Protein AF-A0A8J9X7W9-F1 (afdb_monomer_lite)

Secondary structure (DSSP, 8-state):
------GGGSGGGGTEEEHHHHHHHHT--HHHHHHHHHHTT---B--SSS-GGG-TT--EEEHHHHHHHHT-HHHHHHHHHHHHTT-

Structure (mmCIF, N/CA/C/O backbone):
data_AF-A0A8J9X7W9-F1
#
_entry.id   AF-A0A8J9X7W9-F1
#
loop_
_atom_site.group_PDB
_atom_site.id
_atom_site.type_symbol
_atom_site.label_atom_id
_atom_site.label_alt_id
_atom_site.label_comp_id
_atom_site.label_asym_id
_atom_site.label_entity_id
_atom_site.label_seq_id
_atom_site.pdbx_PDB_ins_code
_atom_site.Cartn_x
_atom_site.Cartn_y
_atom_site.Cartn_z
_atom_site.occupancy
_atom_site.B_iso_or_equiv
_atom_site.auth_seq_id
_atom_site.auth_comp_id
_atom_site.auth_asym_id
_atom_site.auth_atom_id
_atom_site.pdbx_PDB_model_num
ATOM 1 N N . MET A 1 1 ? 9.038 16.824 -31.800 1.00 47.59 1 MET A N 1
ATOM 2 C CA . MET A 1 1 ? 10.162 16.133 -31.125 1.00 47.59 1 MET A CA 1
ATOM 3 C C . MET A 1 1 ? 9.909 16.130 -29.619 1.00 47.59 1 MET A C 1
ATOM 5 O O . MET A 1 1 ?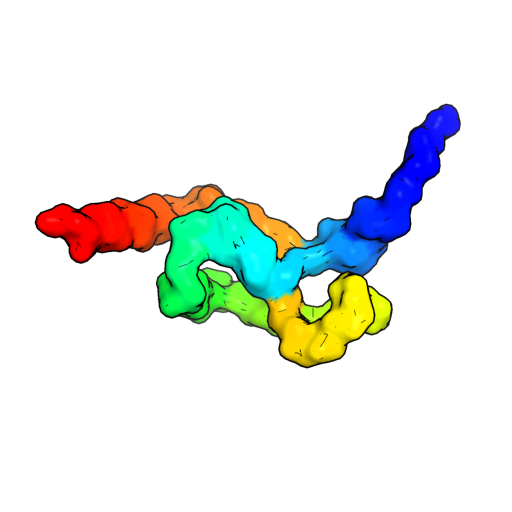 9.804 17.201 -29.036 1.00 47.59 1 MET A O 1
ATOM 9 N N . GLY A 1 2 ? 9.703 14.961 -29.001 1.00 71.50 2 GLY A N 1
ATOM 10 C CA . GLY A 1 2 ? 9.366 14.848 -27.573 1.00 71.50 2 GLY A CA 1
ATOM 11 C C . GLY A 1 2 ? 10.554 15.161 -26.655 1.00 71.50 2 GLY A C 1
ATOM 12 O O . GLY A 1 2 ? 11.692 14.822 -26.974 1.00 71.50 2 GLY A O 1
ATOM 13 N N . LYS A 1 3 ? 10.297 15.813 -25.512 1.00 77.88 3 LYS A N 1
ATOM 14 C CA . LYS A 1 3 ? 11.323 16.137 -24.505 1.00 77.88 3 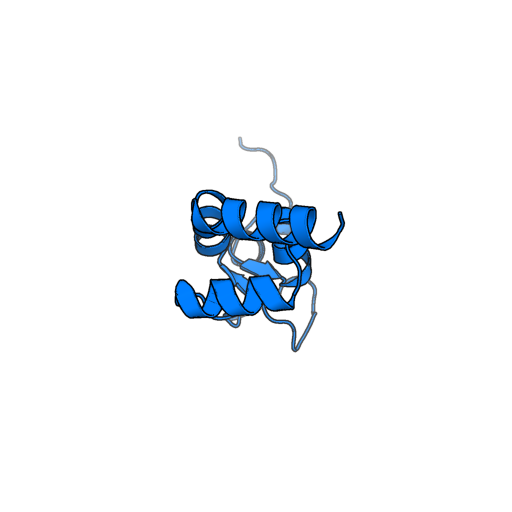LYS A CA 1
ATOM 15 C C . LYS A 1 3 ? 12.021 14.858 -24.022 1.00 77.88 3 LYS A C 1
ATOM 17 O O . LYS A 1 3 ? 11.368 13.848 -23.765 1.00 77.88 3 LYS A O 1
ATOM 22 N N . ARG A 1 4 ? 13.348 14.917 -23.864 1.00 73.50 4 ARG A N 1
ATOM 23 C CA . ARG A 1 4 ? 14.185 13.806 -23.383 1.00 73.50 4 ARG A CA 1
ATOM 24 C C . ARG A 1 4 ? 13.720 13.400 -21.976 1.00 73.50 4 ARG A C 1
ATOM 26 O O . ARG A 1 4 ? 13.886 14.166 -21.028 1.00 73.50 4 ARG A O 1
ATOM 33 N N . GLN A 1 5 ? 13.093 12.231 -21.844 1.00 69.31 5 GLN A N 1
ATOM 34 C CA . GLN A 1 5 ? 12.625 11.737 -20.549 1.00 69.31 5 GLN A CA 1
ATOM 35 C C . GLN A 1 5 ? 13.806 11.360 -19.655 1.00 69.31 5 GLN A C 1
ATOM 37 O O . GLN A 1 5 ? 14.806 10.787 -20.096 1.00 69.31 5 GLN A O 1
ATOM 42 N N . LYS A 1 6 ? 13.677 11.692 -18.372 1.00 70.69 6 LYS A N 1
ATOM 43 C CA . LYS A 1 6 ? 14.637 11.305 -17.340 1.00 70.69 6 LYS A CA 1
ATOM 44 C C . LYS A 1 6 ? 14.629 9.778 -17.215 1.00 70.69 6 LYS A C 1
ATOM 46 O O . LYS A 1 6 ? 13.562 9.173 -17.257 1.00 70.69 6 LYS A O 1
ATOM 51 N N . ARG A 1 7 ? 15.806 9.160 -17.057 1.00 62.28 7 ARG A N 1
ATOM 52 C CA . ARG A 1 7 ? 15.971 7.688 -17.059 1.00 62.28 7 ARG A CA 1
ATOM 53 C C . ARG A 1 7 ? 15.061 6.975 -16.045 1.00 62.28 7 ARG A C 1
ATOM 55 O O . ARG A 1 7 ? 14.549 5.909 -16.346 1.00 62.28 7 ARG A O 1
ATOM 62 N N . GLU A 1 8 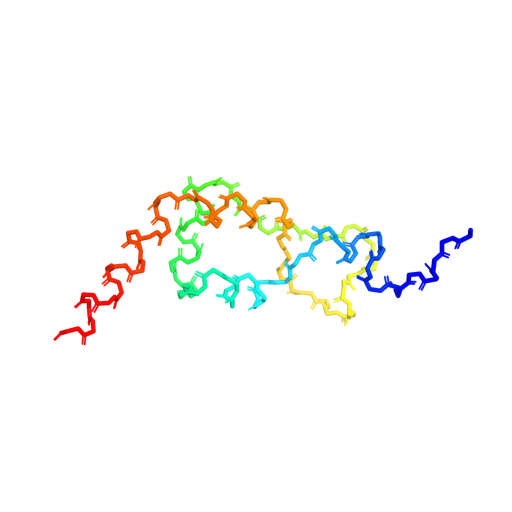? 14.798 7.621 -14.910 1.00 66.25 8 GLU A N 1
ATOM 63 C CA . GLU A 1 8 ? 13.903 7.158 -13.835 1.00 66.25 8 GLU A CA 1
ATOM 64 C C . GLU A 1 8 ? 12.413 7.067 -14.228 1.00 66.25 8 GLU A C 1
ATOM 66 O O . GLU A 1 8 ? 11.636 6.390 -13.560 1.00 66.25 8 GLU A O 1
ATOM 71 N N . HIS A 1 9 ? 12.001 7.740 -15.307 1.00 66.00 9 HIS A N 1
ATOM 72 C CA . HIS A 1 9 ? 10.624 7.740 -15.812 1.00 66.00 9 HIS A CA 1
ATOM 73 C C . HIS A 1 9 ? 10.409 6.769 -16.980 1.00 66.00 9 HIS A C 1
ATOM 75 O O . HIS A 1 9 ? 9.321 6.749 -17.554 1.00 66.00 9 HIS A O 1
ATOM 81 N N . ALA A 1 10 ? 11.412 5.956 -17.325 1.00 64.62 10 ALA A N 1
ATOM 82 C CA . ALA A 1 10 ? 11.346 5.009 -18.430 1.00 64.62 10 ALA A CA 1
ATOM 83 C C . ALA A 1 10 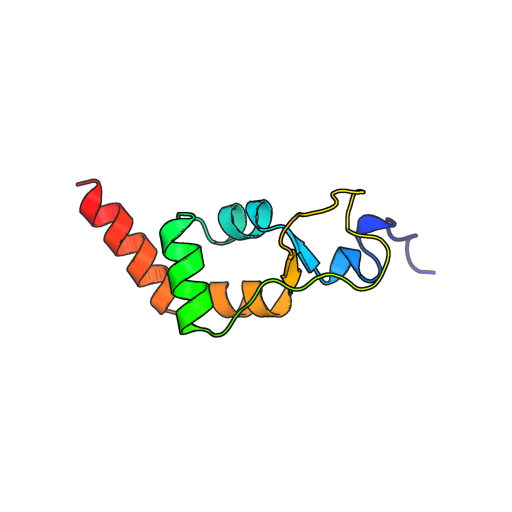? 11.589 3.559 -17.967 1.00 64.62 10 ALA A C 1
ATOM 85 O O . ALA A 1 10 ? 12.394 3.287 -17.078 1.00 64.62 10 ALA A O 1
ATOM 86 N N . GLY A 1 11 ? 10.903 2.607 -18.607 1.00 72.12 11 GLY A N 1
ATOM 87 C CA . GLY A 1 11 ? 11.132 1.169 -18.431 1.00 72.12 11 GLY A CA 1
ATOM 88 C C . GLY A 1 11 ? 10.658 0.590 -17.091 1.00 72.12 11 GLY A C 1
ATOM 89 O O . GLY A 1 11 ? 9.618 0.969 -16.549 1.00 72.12 11 GLY A O 1
ATOM 90 N N . LEU A 1 12 ? 11.418 -0.375 -16.564 1.00 66.69 12 LEU A N 1
ATOM 91 C CA . LEU A 1 12 ? 11.082 -1.113 -15.339 1.00 66.69 12 LEU A CA 1
ATOM 92 C C . LEU A 1 12 ? 10.993 -0.203 -14.105 1.00 66.69 12 LEU A C 1
ATOM 94 O O . LEU A 1 12 ? 10.134 -0.414 -13.250 1.00 66.69 12 LEU A O 1
ATOM 98 N N . GLU A 1 13 ? 11.811 0.852 -14.032 1.00 69.25 13 GLU A N 1
ATOM 99 C CA . GLU A 1 13 ? 11.764 1.819 -12.925 1.00 69.25 13 GLU A CA 1
ATOM 100 C C . GLU A 1 13 ? 10.447 2.607 -12.879 1.00 69.25 13 GLU A C 1
ATOM 102 O O . GLU A 1 13 ? 9.992 2.983 -11.799 1.00 69.25 13 GLU A O 1
ATOM 107 N N . ALA A 1 14 ? 9.791 2.785 -14.028 1.00 74.94 14 ALA A N 1
ATOM 108 C CA . ALA A 1 14 ? 8.479 3.415 -14.117 1.00 74.94 14 ALA A CA 1
ATOM 109 C C . ALA A 1 14 ? 7.318 2.455 -13.811 1.00 74.94 14 ALA A C 1
ATOM 111 O O . ALA A 1 14 ? 6.190 2.911 -13.658 1.00 74.94 14 ALA A O 1
ATOM 112 N N . SER A 1 15 ? 7.564 1.141 -13.740 1.00 84.88 15 SER A N 1
ATOM 113 C CA . SER A 1 15 ? 6.517 0.121 -13.551 1.00 84.88 15 SER A CA 1
ATOM 114 C C . SER A 1 15 ? 6.430 -0.384 -12.109 1.00 84.88 15 SER A C 1
ATOM 116 O O . SER A 1 15 ? 5.362 -0.805 -11.657 1.00 84.88 15 SER A O 1
ATOM 118 N N . PHE A 1 16 ? 7.539 -0.309 -11.369 1.00 86.88 16 PHE A N 1
ATOM 119 C CA . PHE A 1 16 ? 7.658 -0.829 -10.011 1.00 86.88 16 PHE A CA 1
ATOM 120 C C . PHE A 1 16 ? 7.922 0.268 -8.983 1.00 86.88 16 PHE A C 1
ATOM 122 O O . PHE A 1 16 ? 8.666 1.219 -9.204 1.00 86.88 16 PHE A O 1
ATOM 129 N N . ILE A 1 17 ? 7.344 0.094 -7.800 1.00 88.12 17 ILE A N 1
ATOM 130 C CA . ILE A 1 17 ? 7.459 1.017 -6.681 1.00 88.12 17 ILE A CA 1
ATOM 131 C C . ILE A 1 17 ? 7.893 0.266 -5.423 1.00 88.12 17 ILE A C 1
ATOM 133 O O . ILE A 1 17 ? 7.379 -0.799 -5.091 1.00 88.12 17 ILE A O 1
ATOM 137 N N . GLY A 1 18 ? 8.889 0.801 -4.718 1.00 88.75 18 GLY A N 1
ATOM 138 C CA . GLY A 1 18 ? 9.383 0.185 -3.487 1.00 88.75 18 GLY A CA 1
ATOM 139 C C . GLY A 1 18 ? 8.368 0.289 -2.347 1.00 88.75 18 GLY A C 1
ATOM 140 O O . GLY A 1 18 ? 7.666 1.296 -2.229 1.00 88.75 18 GLY A O 1
ATOM 141 N N . ARG A 1 19 ? 8.358 -0.706 -1.451 1.00 91.06 19 ARG A N 1
ATOM 142 C CA . ARG A 1 19 ? 7.456 -0.784 -0.283 1.00 91.06 19 ARG A CA 1
ATOM 143 C C . ARG A 1 19 ? 7.310 0.536 0.481 1.00 91.06 19 ARG A C 1
ATOM 145 O O . ARG A 1 19 ? 6.196 0.954 0.777 1.00 91.06 19 ARG A O 1
ATOM 152 N N . SER A 1 20 ? 8.418 1.214 0.783 1.00 90.56 20 SER A N 1
ATOM 153 C CA . SER A 1 20 ? 8.396 2.468 1.550 1.00 90.56 20 SER A CA 1
ATOM 154 C C . SER A 1 20 ? 7.647 3.591 0.830 1.00 90.56 20 SER A C 1
ATOM 156 O O . SER A 1 20 ? 7.013 4.415 1.483 1.00 90.56 20 SER A O 1
ATOM 158 N N . LYS A 1 21 ? 7.694 3.626 -0.508 1.00 90.94 21 LYS A N 1
ATOM 159 C CA . LYS A 1 21 ? 6.906 4.576 -1.300 1.00 90.94 21 LYS A CA 1
ATOM 160 C C . LYS A 1 21 ? 5.423 4.180 -1.302 1.00 90.94 21 LYS A C 1
ATOM 162 O O . LYS A 1 21 ? 4.593 5.062 -1.121 1.00 90.94 21 LYS A O 1
ATOM 167 N N . CYS A 1 22 ? 5.088 2.887 -1.402 1.00 92.56 22 CYS A N 1
ATOM 168 C CA . CYS A 1 22 ? 3.698 2.412 -1.297 1.00 92.56 22 CYS A CA 1
ATOM 169 C C . CYS A 1 22 ? 3.045 2.846 0.021 1.00 92.56 22 CYS A C 1
ATOM 171 O O . CYS A 1 22 ? 1.948 3.392 0.013 1.00 92.56 22 CYS A O 1
ATOM 173 N N . LEU A 1 23 ? 3.746 2.664 1.145 1.00 93.25 23 LEU A N 1
ATOM 174 C CA . LEU A 1 23 ? 3.252 3.065 2.467 1.00 93.25 23 LEU A CA 1
ATOM 175 C C . LEU A 1 23 ? 2.974 4.571 2.550 1.00 93.25 23 LEU A C 1
ATOM 177 O O . LEU A 1 23 ? 1.956 4.974 3.108 1.00 93.25 23 LEU A O 1
ATOM 181 N N . LYS A 1 24 ? 3.852 5.401 1.969 1.00 92.81 24 LYS A N 1
ATOM 182 C CA . LYS A 1 24 ? 3.662 6.858 1.925 1.00 92.81 24 LYS A CA 1
ATOM 183 C C . LYS A 1 24 ? 2.459 7.261 1.073 1.00 92.81 24 LYS A C 1
ATOM 185 O O . LYS A 1 24 ? 1.708 8.130 1.494 1.00 92.81 24 LYS A O 1
ATOM 190 N N . LEU A 1 25 ? 2.266 6.625 -0.084 1.00 91.69 25 LEU A N 1
ATOM 191 C CA . LEU A 1 25 ? 1.135 6.911 -0.974 1.00 91.69 25 LEU A CA 1
ATOM 192 C C . LEU A 1 25 ? -0.205 6.489 -0.363 1.00 91.69 25 LEU A C 1
ATOM 194 O O . LEU A 1 25 ? -1.175 7.233 -0.428 1.00 91.69 25 LEU A O 1
ATOM 198 N N . LEU A 1 26 ? -0.255 5.304 0.248 1.00 91.81 26 LEU A N 1
ATOM 199 C CA . LEU A 1 26 ? -1.486 4.751 0.816 1.00 91.81 26 LEU A CA 1
ATOM 200 C C . LEU A 1 26 ? -1.791 5.284 2.224 1.00 91.81 26 LEU A C 1
ATOM 202 O O . LEU A 1 26 ? -2.918 5.140 2.692 1.00 91.81 26 LEU A O 1
ATOM 206 N N . GLN A 1 27 ? -0.822 5.921 2.890 1.00 91.50 27 GLN A N 1
ATOM 207 C CA . GLN A 1 27 ? -0.947 6.516 4.231 1.00 91.50 27 GLN A CA 1
ATOM 208 C C . GLN A 1 27 ? -1.379 5.527 5.334 1.00 91.50 27 GLN A C 1
ATOM 210 O O . GLN A 1 27 ? -1.977 5.906 6.343 1.00 91.50 27 GLN A O 1
ATOM 215 N N . ILE A 1 28 ? -1.030 4.250 5.178 1.00 91.69 28 ILE A N 1
ATOM 216 C CA . ILE A 1 28 ? -1.345 3.176 6.131 1.00 91.69 28 ILE A CA 1
ATOM 217 C C . ILE A 1 28 ? -0.091 2.634 6.818 1.00 91.69 28 ILE A C 1
ATOM 219 O O . ILE A 1 28 ? 1.038 2.863 6.381 1.00 91.69 28 ILE A O 1
ATOM 223 N N . SER A 1 29 ? -0.287 1.919 7.929 1.00 92.00 29 SER A N 1
ATOM 224 C CA . SER A 1 29 ? 0.809 1.268 8.647 1.00 92.00 29 SER A CA 1
ATOM 225 C C . SER A 1 29 ? 1.369 0.080 7.854 1.00 92.00 29 SER A C 1
ATOM 227 O O . SER A 1 29 ? 0.711 -0.475 6.973 1.00 92.00 29 SER A O 1
ATOM 229 N N . LEU A 1 30 ? 2.580 -0.373 8.198 1.00 92.56 30 LEU A N 1
ATOM 230 C CA . LEU A 1 30 ? 3.156 -1.573 7.585 1.00 92.56 30 LEU A CA 1
ATOM 231 C C . LEU A 1 30 ? 2.309 -2.831 7.851 1.00 92.56 30 LEU A C 1
ATOM 233 O O . LEU A 1 30 ? 2.239 -3.715 6.997 1.00 92.56 30 LEU A O 1
ATOM 237 N N . LYS A 1 31 ? 1.681 -2.919 9.029 1.00 92.00 31 LYS A N 1
ATOM 238 C CA . LYS A 1 31 ? 0.849 -4.061 9.421 1.00 92.00 31 LYS A CA 1
ATOM 239 C C . LYS A 1 31 ? -0.411 -4.131 8.561 1.00 92.00 31 LYS A C 1
ATOM 241 O O . LYS A 1 31 ? -0.721 -5.191 8.025 1.00 92.00 31 LYS A O 1
ATOM 246 N N . ASP A 1 32 ? -1.080 -2.997 8.382 1.00 91.75 32 ASP A N 1
ATOM 247 C CA . ASP A 1 32 ? -2.307 -2.918 7.586 1.00 91.75 32 ASP A CA 1
ATOM 248 C C . ASP A 1 32 ? -2.009 -3.088 6.102 1.00 91.75 32 ASP A C 1
ATOM 250 O O . ASP A 1 32 ? -2.722 -3.814 5.421 1.00 91.75 32 ASP A O 1
ATOM 254 N N . PHE A 1 33 ? -0.890 -2.539 5.620 1.00 92.75 33 PHE A N 1
ATOM 255 C CA . PHE A 1 33 ? -0.436 -2.776 4.253 1.00 92.75 33 PHE A CA 1
ATOM 256 C C . PHE A 1 33 ? -0.225 -4.267 3.971 1.00 92.75 33 PHE A C 1
ATOM 258 O O . PHE A 1 33 ? -0.706 -4.761 2.960 1.00 92.75 33 PHE A O 1
ATOM 265 N N . ARG A 1 34 ? 0.417 -5.018 4.879 1.00 92.38 34 ARG A N 1
ATOM 266 C CA . ARG A 1 34 ? 0.578 -6.476 4.721 1.00 92.38 34 ARG A CA 1
ATOM 267 C C . ARG A 1 34 ? -0.762 -7.210 4.691 1.00 92.38 34 ARG A C 1
ATOM 269 O O . ARG A 1 34 ? -0.949 -8.076 3.845 1.00 92.38 34 ARG A O 1
ATOM 276 N N . ARG A 1 35 ? -1.689 -6.862 5.588 1.00 92.06 35 ARG A N 1
ATOM 277 C CA . ARG A 1 35 ? -3.039 -7.452 5.616 1.00 92.06 35 ARG A CA 1
ATOM 278 C C . ARG A 1 35 ? -3.788 -7.178 4.317 1.00 92.06 35 ARG A C 1
ATOM 280 O O . ARG A 1 35 ? -4.351 -8.095 3.736 1.00 92.06 35 ARG A O 1
ATOM 287 N N . LEU A 1 36 ? -3.737 -5.938 3.844 1.00 91.62 36 LEU A N 1
ATOM 288 C CA . LEU A 1 36 ? -4.380 -5.519 2.607 1.00 91.62 36 LEU A CA 1
ATOM 289 C C . LEU A 1 36 ? -3.770 -6.241 1.399 1.00 91.62 36 LEU A C 1
ATOM 291 O O . LEU A 1 36 ? -4.510 -6.766 0.575 1.00 91.62 36 LEU A O 1
ATOM 295 N N . CYS A 1 37 ? -2.441 -6.350 1.337 1.00 92.19 37 CYS A N 1
ATOM 296 C CA . CYS A 1 37 ? -1.741 -7.128 0.317 1.00 92.19 37 CYS A CA 1
ATOM 297 C C . CYS A 1 37 ? -2.198 -8.593 0.278 1.00 92.19 37 CYS A C 1
ATOM 299 O O . CYS A 1 37 ? -2.442 -9.108 -0.806 1.00 92.19 37 CYS A O 1
ATOM 301 N N . ILE A 1 38 ? -2.374 -9.246 1.432 1.00 92.44 38 ILE A N 1
ATOM 302 C CA . ILE A 1 38 ? -2.888 -10.625 1.497 1.00 92.44 38 ILE A CA 1
ATOM 303 C C . ILE A 1 38 ? -4.338 -10.687 1.003 1.00 92.44 38 ILE A C 1
ATOM 305 O O . ILE A 1 38 ? -4.649 -11.497 0.137 1.00 92.44 38 ILE A O 1
ATOM 309 N N . LEU A 1 39 ? -5.208 -9.799 1.497 1.00 90.12 39 LEU A N 1
ATOM 310 C CA . LEU A 1 39 ? -6.626 -9.760 1.118 1.00 90.12 39 LEU A CA 1
ATOM 311 C C . LEU A 1 39 ? -6.839 -9.499 -0.377 1.00 90.12 39 LEU A C 1
ATOM 313 O O . LEU A 1 39 ? -7.795 -9.998 -0.959 1.00 90.12 39 LEU A O 1
ATOM 317 N N . LYS A 1 40 ? -5.964 -8.703 -0.995 1.00 89.44 40 LYS A N 1
ATOM 318 C CA . LYS A 1 40 ? -6.029 -8.359 -2.420 1.00 89.44 40 LYS A CA 1
ATOM 319 C C . LYS A 1 40 ? -5.161 -9.250 -3.308 1.00 89.44 40 LYS A C 1
ATOM 321 O O . LYS A 1 40 ? -5.143 -9.042 -4.515 1.00 89.44 40 LYS A O 1
ATOM 326 N N . GLY A 1 41 ? -4.444 -10.222 -2.738 1.00 91.38 41 GLY A N 1
ATOM 327 C CA . GLY A 1 41 ? -3.545 -11.104 -3.489 1.00 91.38 41 GLY A CA 1
ATOM 328 C C . GLY A 1 41 ? -2.368 -10.373 -4.148 1.00 91.38 41 GLY A C 1
ATOM 329 O O . GLY A 1 41 ? -1.850 -10.814 -5.173 1.00 91.38 41 GLY A O 1
ATOM 330 N N . ILE A 1 42 ? -1.948 -9.236 -3.587 1.00 92.00 42 ILE A N 1
ATOM 331 C CA . ILE A 1 42 ? -0.861 -8.408 -4.114 1.00 92.00 42 ILE A CA 1
ATOM 332 C C . ILE A 1 42 ? 0.426 -8.776 -3.388 1.00 92.00 42 ILE A C 1
ATOM 334 O O . ILE A 1 42 ? 0.621 -8.457 -2.214 1.00 92.00 42 ILE A O 1
ATOM 338 N N . TYR A 1 43 ? 1.335 -9.412 -4.116 1.00 90.56 43 TYR A N 1
ATOM 339 C CA . TYR A 1 43 ? 2.618 -9.865 -3.594 1.00 90.56 43 TYR A CA 1
ATOM 340 C C . TYR A 1 43 ? 3.767 -9.014 -4.131 1.00 90.56 43 TYR A C 1
ATOM 342 O O . TYR A 1 43 ? 3.682 -8.486 -5.245 1.00 90.56 43 TYR A O 1
ATOM 350 N N . PRO A 1 44 ? 4.857 -8.875 -3.360 1.00 90.69 44 PRO A N 1
ATOM 351 C CA . PRO A 1 44 ? 6.048 -8.225 -3.867 1.00 90.69 44 PRO A CA 1
ATOM 352 C C . PRO A 1 44 ? 6.589 -8.975 -5.092 1.00 90.69 44 PRO A C 1
ATOM 354 O O . PRO A 1 44 ? 6.551 -10.202 -5.164 1.00 90.69 44 PRO A O 1
ATOM 357 N N . ARG A 1 45 ? 7.085 -8.215 -6.063 1.00 87.00 45 ARG A N 1
ATOM 358 C CA . ARG A 1 45 ? 7.691 -8.700 -7.301 1.00 87.00 45 ARG A CA 1
ATOM 359 C C . ARG A 1 45 ? 9.156 -8.303 -7.322 1.00 87.00 45 ARG A C 1
ATOM 361 O O . ARG A 1 45 ? 9.501 -7.183 -6.939 1.00 87.00 45 ARG A O 1
ATOM 368 N N . GLU A 1 46 ? 10.003 -9.196 -7.809 1.00 80.31 46 GLU A N 1
ATOM 369 C CA . GLU A 1 46 ? 11.377 -8.851 -8.147 1.00 80.31 46 GLU A CA 1
ATOM 370 C C . GLU A 1 46 ? 11.407 -8.327 -9.587 1.00 80.31 46 GLU A C 1
ATOM 372 O O . GLU A 1 46 ? 11.025 -9.052 -10.509 1.00 80.31 46 GLU A O 1
ATOM 377 N N . PRO A 1 47 ? 11.790 -7.057 -9.813 1.00 74.00 47 PRO A N 1
ATOM 378 C CA . PRO A 1 47 ? 11.925 -6.545 -11.166 1.00 74.00 47 PRO A CA 1
ATOM 379 C C . PRO A 1 47 ? 13.070 -7.288 -11.867 1.00 74.00 47 PRO A C 1
ATOM 381 O O . PRO A 1 47 ? 14.220 -7.210 -11.437 1.00 74.00 47 PRO A O 1
ATOM 384 N N . LEU A 1 48 ? 12.750 -7.998 -12.950 1.00 66.31 48 LEU A N 1
ATOM 385 C CA . LEU A 1 48 ? 13.719 -8.699 -13.797 1.00 66.31 48 LEU A CA 1
ATOM 386 C C . LEU A 1 48 ? 14.655 -7.673 -14.459 1.00 66.31 48 LEU A C 1
ATOM 388 O O . LEU A 1 48 ? 14.257 -6.995 -15.401 1.00 66.31 48 LEU A O 1
ATOM 392 N N . GLY A 1 49 ? 15.883 -7.523 -13.954 1.00 68.12 49 GLY A N 1
ATOM 393 C CA . GLY A 1 49 ? 16.902 -6.629 -14.518 1.00 68.12 49 GLY A CA 1
ATOM 394 C C . GLY A 1 49 ? 17.519 -5.668 -13.497 1.00 68.12 49 GLY A C 1
ATOM 395 O O . GLY A 1 49 ? 17.776 -6.031 -12.350 1.00 68.12 49 GLY A O 1
ATOM 396 N N . ARG A 1 50 ? 17.799 -4.422 -13.914 1.00 59.31 50 ARG A N 1
ATOM 397 C CA . ARG A 1 50 ? 18.323 -3.381 -13.012 1.00 59.31 50 ARG A CA 1
ATOM 398 C C . ARG A 1 50 ? 17.252 -2.995 -11.998 1.00 59.31 50 ARG A C 1
ATOM 400 O O . ARG A 1 50 ? 16.283 -2.314 -12.322 1.00 59.31 50 ARG A O 1
ATOM 407 N N . THR A 1 51 ? 17.461 -3.425 -10.762 1.00 60.91 51 THR A N 1
ATOM 408 C CA . THR A 1 51 ? 16.634 -3.053 -9.619 1.00 60.91 51 THR A CA 1
ATOM 409 C C . THR A 1 51 ? 16.652 -1.532 -9.464 1.00 60.91 51 THR A C 1
ATOM 411 O O . THR A 1 51 ? 17.744 -0.947 -9.522 1.00 60.91 51 THR A O 1
ATOM 414 N N . PRO A 1 52 ? 15.499 -0.880 -9.231 1.00 60.97 52 PRO A N 1
ATOM 415 C CA . PRO A 1 52 ? 15.468 0.564 -9.141 1.00 60.97 52 PRO A CA 1
ATOM 416 C C . PRO A 1 52 ? 16.395 1.094 -8.040 1.00 60.97 52 PRO A C 1
ATOM 418 O O . PRO A 1 52 ? 16.181 0.819 -6.852 1.00 60.97 52 PRO A O 1
ATOM 421 N N . GLY A 1 53 ? 17.441 1.827 -8.428 1.00 59.44 53 GLY A N 1
ATOM 422 C CA . GLY A 1 53 ? 18.409 2.447 -7.516 1.00 59.44 53 GLY A CA 1
ATOM 423 C C . GLY A 1 53 ? 19.436 1.535 -6.819 1.00 59.44 53 GLY A C 1
ATOM 424 O O . GLY A 1 53 ? 19.869 1.889 -5.726 1.00 59.44 53 GLY A O 1
ATOM 425 N N . ASN A 1 54 ? 19.844 0.397 -7.401 1.00 59.59 54 ASN A N 1
ATOM 426 C CA . ASN A 1 54 ? 20.901 -0.487 -6.853 1.00 59.59 54 ASN A CA 1
ATOM 427 C C . ASN A 1 54 ? 20.589 -1.062 -5.447 1.00 59.59 54 ASN A C 1
ATOM 429 O O . ASN A 1 54 ? 21.486 -1.420 -4.685 1.00 59.59 54 ASN A O 1
ATOM 433 N N . LYS A 1 55 ? 19.303 -1.143 -5.080 1.00 65.00 55 LYS A N 1
ATOM 434 C CA . LYS A 1 55 ? 18.838 -1.592 -3.757 1.00 65.00 55 LYS A CA 1
ATOM 435 C C . LYS A 1 55 ? 18.491 -3.080 -3.783 1.00 65.00 55 LYS A C 1
ATOM 437 O O . LYS A 1 55 ? 17.319 -3.455 -3.820 1.00 65.00 55 LYS A O 1
ATOM 442 N N . LYS A 1 56 ? 19.524 -3.926 -3.788 1.00 66.31 56 LYS A N 1
ATOM 443 C CA . LYS A 1 56 ? 19.368 -5.386 -3.685 1.00 66.31 56 LYS A CA 1
ATOM 444 C C . LYS A 1 56 ? 18.608 -5.743 -2.395 1.00 66.31 56 LYS A C 1
ATOM 446 O O . LYS A 1 56 ? 18.859 -5.149 -1.349 1.00 66.31 56 LYS A O 1
ATOM 451 N N . GLY A 1 57 ? 17.652 -6.671 -2.482 1.00 73.69 57 GLY A N 1
ATOM 452 C CA . GLY A 1 57 ? 16.875 -7.161 -1.332 1.00 73.69 57 GLY A CA 1
ATOM 453 C C . GLY A 1 57 ? 15.664 -6.313 -0.912 1.00 73.69 57 GLY A C 1
ATOM 454 O O . GLY A 1 57 ? 15.048 -6.605 0.112 1.00 73.69 57 GLY A O 1
ATOM 455 N N . GLN A 1 58 ? 15.286 -5.269 -1.662 1.00 80.62 58 GLN A N 1
ATOM 456 C CA . GLN A 1 58 ? 14.038 -4.544 -1.387 1.00 80.62 58 GLN A CA 1
ATOM 457 C C . GLN A 1 58 ? 12.825 -5.180 -2.064 1.00 80.62 58 GLN A C 1
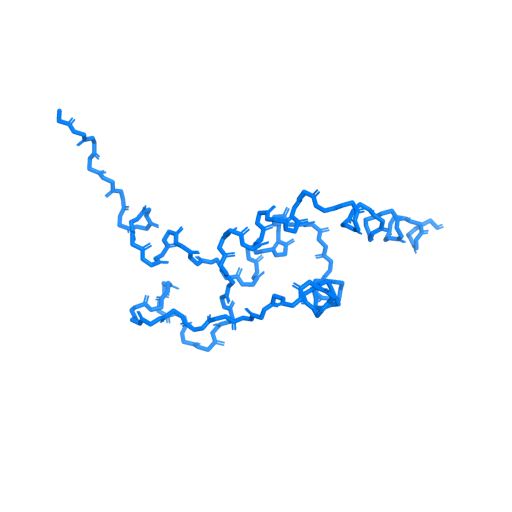ATOM 459 O O . GLN A 1 58 ? 12.886 -5.637 -3.199 1.00 80.62 58 GLN A O 1
ATOM 464 N N . SER A 1 59 ? 11.686 -5.140 -1.370 1.00 87.56 59 SER A N 1
ATOM 465 C CA . SER A 1 59 ? 10.396 -5.541 -1.926 1.00 87.56 59 SER A CA 1
ATOM 466 C C . SER A 1 59 ? 9.819 -4.432 -2.806 1.00 87.56 59 SER A C 1
ATOM 468 O O . SER A 1 59 ? 9.575 -3.313 -2.326 1.00 87.56 59 SER A O 1
ATOM 470 N N . TYR A 1 60 ? 9.546 -4.764 -4.063 1.00 89.25 60 TYR A N 1
ATOM 471 C CA . TYR A 1 60 ? 8.876 -3.884 -5.014 1.00 89.25 60 TYR A CA 1
ATOM 472 C C . TYR A 1 60 ? 7.460 -4.376 -5.292 1.00 89.25 60 TYR A C 1
ATOM 474 O O . TYR A 1 60 ? 7.177 -5.564 -5.218 1.00 89.25 60 TYR A O 1
ATOM 482 N N . TYR A 1 61 ? 6.567 -3.450 -5.605 1.00 91.62 61 TYR A N 1
ATOM 483 C CA . TYR A 1 61 ? 5.182 -3.711 -5.980 1.00 91.62 61 TYR A CA 1
ATOM 484 C C . TYR A 1 61 ? 4.922 -3.079 -7.337 1.00 91.62 61 TYR A C 1
ATOM 486 O O . TYR A 1 61 ? 5.557 -2.083 -7.690 1.00 91.62 61 TYR A O 1
ATOM 494 N N . HIS A 1 62 ? 3.998 -3.641 -8.107 1.00 91.06 62 HIS A N 1
ATOM 495 C CA . HIS A 1 62 ? 3.631 -3.045 -9.379 1.00 91.06 62 HIS A CA 1
ATOM 496 C C . HIS A 1 62 ? 2.777 -1.793 -9.142 1.00 91.06 62 HIS A C 1
ATOM 498 O O . HIS A 1 62 ? 1.891 -1.779 -8.286 1.00 91.06 62 HIS A O 1
ATOM 504 N N . ILE A 1 63 ? 3.024 -0.720 -9.895 1.00 90.56 63 ILE A N 1
ATOM 505 C CA . ILE A 1 63 ? 2.311 0.550 -9.688 1.00 90.56 63 ILE A CA 1
ATOM 506 C C . ILE A 1 63 ? 0.811 0.401 -9.954 1.00 90.56 63 ILE A C 1
ATOM 508 O O . ILE A 1 63 ? 0.011 1.027 -9.262 1.00 90.56 63 ILE A O 1
ATOM 512 N N . LYS A 1 64 ? 0.418 -0.437 -10.924 1.00 90.31 64 LYS A N 1
ATOM 513 C CA . LYS A 1 64 ? -1.005 -0.692 -11.215 1.00 90.31 64 LYS A CA 1
ATOM 514 C C . LYS A 1 64 ? -1.728 -1.287 -10.003 1.00 90.31 64 LYS A C 1
ATOM 516 O O . LYS A 1 64 ? -2.811 -0.820 -9.676 1.00 90.31 64 LYS A O 1
ATOM 521 N N . ASP A 1 65 ? -1.089 -2.213 -9.295 1.00 91.88 65 ASP A N 1
ATOM 522 C CA . ASP A 1 65 ? -1.670 -2.868 -8.119 1.00 91.88 65 ASP A CA 1
ATOM 523 C C . ASP A 1 65 ? -1.824 -1.872 -6.966 1.00 91.88 65 ASP A C 1
ATOM 525 O O . ASP A 1 65 ? -2.866 -1.798 -6.321 1.00 91.88 65 ASP A O 1
ATOM 529 N N . VAL A 1 66 ? -0.807 -1.034 -6.742 1.00 91.75 66 VAL A N 1
ATOM 530 C CA . VAL A 1 66 ? -0.858 0.012 -5.708 1.00 91.75 66 VAL A CA 1
ATOM 531 C C . VAL A 1 66 ? -1.933 1.056 -6.023 1.00 91.75 66 VAL A C 1
ATOM 533 O O . VAL A 1 66 ? -2.613 1.518 -5.110 1.00 91.75 66 VAL A O 1
ATOM 536 N N . ARG A 1 67 ? -2.124 1.412 -7.301 1.00 91.38 67 ARG A N 1
ATOM 537 C CA . ARG A 1 67 ? -3.225 2.291 -7.725 1.00 91.38 67 ARG A CA 1
ATOM 538 C C . ARG A 1 67 ? -4.586 1.637 -7.518 1.00 91.38 67 ARG A C 1
ATOM 540 O O . ARG A 1 67 ? -5.481 2.312 -7.032 1.00 91.38 67 ARG A O 1
ATOM 547 N N . ALA A 1 68 ? -4.731 0.349 -7.825 1.00 91.38 68 ALA A N 1
ATOM 548 C CA . ALA A 1 68 ? -5.971 -0.377 -7.568 1.00 91.38 68 ALA A CA 1
ATOM 549 C C . ALA A 1 68 ? -6.326 -0.342 -6.073 1.00 91.38 68 ALA A C 1
ATOM 551 O O . ALA A 1 68 ? -7.434 0.046 -5.724 1.00 91.38 68 ALA A O 1
ATOM 552 N N . ILE A 1 69 ? -5.355 -0.608 -5.189 1.00 90.31 69 ILE A N 1
ATOM 553 C CA . ILE A 1 69 ? -5.536 -0.484 -3.731 1.00 90.31 69 ILE A CA 1
ATOM 554 C C . ILE A 1 69 ? -5.988 0.924 -3.327 1.00 90.31 69 ILE A C 1
ATOM 556 O O . ILE A 1 69 ? -6.812 1.068 -2.428 1.00 90.31 69 ILE A O 1
ATOM 560 N N . ALA A 1 70 ? -5.433 1.966 -3.947 1.00 89.44 70 ALA A N 1
ATOM 561 C CA . ALA A 1 70 ? -5.739 3.345 -3.579 1.00 89.44 70 ALA A CA 1
ATOM 562 C C . ALA A 1 70 ? -7.216 3.722 -3.798 1.00 89.44 70 ALA A C 1
ATOM 564 O O . ALA A 1 70 ? -7.697 4.631 -3.128 1.00 89.44 70 ALA A O 1
ATOM 565 N N . HIS A 1 71 ? -7.920 3.025 -4.695 1.00 88.06 71 HIS A N 1
ATOM 566 C CA . HIS A 1 71 ? -9.341 3.241 -4.992 1.00 88.06 71 HIS A CA 1
ATOM 567 C C . HIS A 1 71 ? -10.276 2.252 -4.279 1.00 88.06 71 HIS A C 1
ATOM 569 O O . HIS A 1 71 ? -11.483 2.275 -4.501 1.00 88.06 71 HIS A O 1
ATOM 575 N N . GLU A 1 72 ? -9.744 1.365 -3.439 1.00 88.31 72 GLU A N 1
ATOM 576 C CA . GLU A 1 72 ? -10.541 0.354 -2.750 1.00 88.31 72 GLU A CA 1
ATOM 577 C C . GLU A 1 72 ? -11.201 0.910 -1.478 1.00 88.31 72 GLU A C 1
ATOM 579 O O . GLU A 1 72 ? -10.494 1.440 -0.616 1.00 88.31 72 GLU A O 1
ATOM 584 N N . PRO A 1 73 ? -12.511 0.682 -1.258 1.00 89.88 73 PRO A N 1
ATOM 585 C CA . PRO A 1 73 ? -13.224 1.190 -0.077 1.00 89.88 73 PRO A CA 1
ATOM 586 C C . PRO A 1 73 ? -12.711 0.576 1.235 1.00 89.88 73 PRO A C 1
ATOM 588 O O . PRO A 1 73 ? -12.854 1.137 2.320 1.00 89.88 73 PRO A O 1
ATOM 591 N N . VAL A 1 74 ? -12.071 -0.595 1.161 1.00 88.62 74 VAL A N 1
ATOM 592 C CA . VAL A 1 74 ? -11.433 -1.238 2.317 1.00 88.62 74 VAL A CA 1
ATOM 593 C C . VAL A 1 74 ? -10.312 -0.364 2.892 1.00 88.62 74 VAL A C 1
ATOM 595 O O . VAL A 1 74 ? -10.099 -0.370 4.105 1.00 88.62 74 VAL A O 1
ATOM 598 N N . LEU A 1 75 ? -9.611 0.409 2.055 1.00 88.94 75 LEU A N 1
ATOM 599 C CA . LEU A 1 75 ? -8.531 1.290 2.496 1.00 88.94 75 LEU A CA 1
ATOM 600 C C . LEU A 1 75 ? -9.042 2.391 3.434 1.00 88.94 75 LEU A C 1
ATOM 602 O O . LEU A 1 75 ? -8.378 2.704 4.423 1.00 88.94 75 LEU A O 1
ATOM 606 N N . GLU A 1 76 ? -10.219 2.945 3.149 1.00 90.75 76 GLU A N 1
ATOM 607 C CA . GLU A 1 76 ? -10.856 3.977 3.972 1.00 90.75 76 GLU A CA 1
ATOM 608 C C . GLU A 1 76 ? -11.204 3.430 5.356 1.00 90.75 76 GLU A C 1
ATOM 610 O O . GLU A 1 76 ? -10.792 4.007 6.360 1.00 90.75 76 GLU A O 1
ATOM 615 N N . LYS A 1 77 ? -11.781 2.223 5.429 1.00 90.00 77 LYS A N 1
ATOM 616 C CA . LYS A 1 77 ? -12.074 1.560 6.713 1.00 90.00 77 LYS A CA 1
ATOM 617 C C . LYS A 1 77 ? -10.831 1.370 7.585 1.00 90.00 77 LYS A C 1
ATOM 619 O O . LYS A 1 77 ? -10.894 1.534 8.801 1.00 90.00 77 LYS A O 1
ATOM 624 N N . PHE A 1 78 ? -9.682 1.042 6.986 1.00 87.62 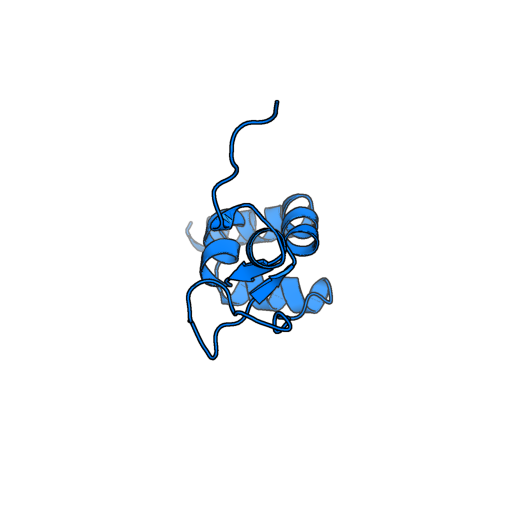78 PHE A N 1
ATOM 625 C CA . PHE A 1 78 ? -8.417 0.948 7.727 1.00 87.62 78 PHE A CA 1
ATOM 626 C C . PHE A 1 78 ? -7.956 2.305 8.272 1.00 87.62 78 PHE A C 1
ATOM 628 O O . PHE A 1 78 ? -7.389 2.369 9.366 1.00 87.62 78 PHE A O 1
ATOM 635 N N . ARG A 1 79 ? -8.183 3.392 7.526 1.00 89.25 79 ARG A N 1
ATOM 636 C CA . ARG A 1 79 ? -7.854 4.754 7.968 1.00 89.25 79 ARG A CA 1
ATOM 637 C C . ARG A 1 79 ? -8.770 5.201 9.105 1.00 89.25 79 ARG A C 1
ATOM 639 O O . ARG A 1 79 ? -8.256 5.699 10.106 1.00 89.25 79 ARG A O 1
ATOM 646 N N . ASP A 1 80 ? -10.066 4.930 8.999 1.00 90.81 80 ASP A N 1
ATOM 647 C CA . ASP A 1 80 ? -11.054 5.241 10.036 1.00 90.81 80 ASP A CA 1
ATOM 648 C C . ASP A 1 80 ? -10.769 4.476 11.323 1.00 90.81 80 ASP A C 1
ATOM 650 O O . ASP A 1 80 ? -10.720 5.061 12.403 1.00 90.81 80 ASP A O 1
ATOM 654 N N . PHE A 1 81 ? -10.474 3.180 11.216 1.00 89.94 81 PHE A N 1
ATOM 655 C CA . PHE A 1 81 ? -10.117 2.360 12.369 1.00 89.94 81 PHE A CA 1
ATOM 656 C C . PHE A 1 81 ? -8.858 2.874 13.077 1.00 89.94 81 PHE A C 1
ATOM 658 O O . PHE A 1 81 ? -8.783 2.902 14.305 1.00 89.94 81 PHE A O 1
ATOM 665 N N . ARG A 1 82 ? -7.862 3.330 12.309 1.00 87.12 82 ARG A N 1
ATOM 666 C CA . ARG A 1 82 ? -6.646 3.932 12.866 1.00 87.12 82 ARG A CA 1
ATOM 667 C C . ARG A 1 82 ? -6.925 5.269 13.556 1.00 87.12 82 ARG A C 1
ATOM 669 O O . ARG A 1 82 ? -6.258 5.571 14.541 1.00 87.12 82 ARG A O 1
ATOM 676 N N . ALA A 1 83 ? -7.848 6.073 13.032 1.00 90.00 83 ALA A N 1
ATOM 677 C CA . ALA A 1 83 ? -8.275 7.316 13.668 1.00 90.00 83 ALA A CA 1
ATOM 678 C C . ALA A 1 83 ? -9.074 7.043 14.952 1.00 90.00 83 ALA A C 1
ATOM 680 O O . ALA A 1 83 ? -8.828 7.693 15.962 1.00 90.00 83 ALA A O 1
ATOM 681 N N . TYR A 1 84 ? -9.954 6.039 14.933 1.00 93.12 84 TYR A N 1
ATOM 682 C CA . TYR A 1 84 ? -10.713 5.587 16.097 1.00 93.12 84 TYR A CA 1
ATOM 683 C C . TYR A 1 84 ? -9.798 5.107 17.227 1.00 93.12 84 TYR A C 1
ATOM 685 O O . TYR A 1 84 ? -9.932 5.572 18.344 1.00 93.12 84 TYR A O 1
ATOM 693 N N . MET A 1 85 ? -8.800 4.272 16.924 1.00 88.50 85 MET A N 1
ATOM 694 C CA . MET A 1 85 ? -7.807 3.787 17.899 1.00 88.50 85 MET A CA 1
ATOM 695 C C . MET A 1 85 ? -6.923 4.886 18.516 1.00 88.50 85 MET A C 1
ATOM 697 O O . MET A 1 85 ? -6.179 4.612 19.454 1.00 88.50 85 MET A O 1
ATOM 701 N N . LYS A 1 86 ? -6.910 6.091 17.935 1.00 85.62 86 LYS A N 1
ATOM 702 C CA . LYS A 1 86 ? -6.168 7.247 18.456 1.00 85.62 86 LYS A CA 1
ATOM 703 C C . LYS A 1 86 ? -7.022 8.181 19.316 1.00 85.62 86 LYS A C 1
ATOM 705 O O . LYS A 1 86 ? -6.440 9.053 19.957 1.00 85.62 86 LYS A O 1
ATOM 710 N N . LYS A 1 87 ? -8.349 8.062 19.243 1.00 75.06 87 LYS A N 1
ATOM 711 C CA . LYS A 1 87 ? -9.265 8.700 20.192 1.00 75.06 87 LYS A CA 1
ATOM 712 C C . LYS A 1 87 ? -9.244 7.921 21.498 1.00 75.06 87 LYS A C 1
ATOM 714 O O . LYS A 1 87 ? -9.393 8.596 22.533 1.00 75.06 87 LYS A O 1
#

Sequence (87 aa):
MGKRQKREHAGLEASFIGRSKCLKLLQISLKDFRRLCILKGIYPREPLGRTPGNKKGQSYYHIKDVRAIAHEPVLEKFRDFRAYMKK

InterPro domains:
  IPR010613 Pescadillo [PF06732] (7-87)
  IPR010613 Pescadillo [PTHR12221] (1-87)

Organism: Phaeodactylum tricornutum (NCBI:txid2850)

Foldseek 3Di:
DDDDDDPCCDDLNVFKDFPVVLCVLLVADPVVVVVLCVVLVWFFDDRPDDDPPNDPPTTIGTPVSSVVSSPDPVSVVRVVVVVVVVD

pLDDT: mean 83.16, std 11.36, range [47.59, 93.25]

Radius of gyration: 15.19 Å; chains: 1; bounding box: 34×27×51 Å